Protein AF-A7T8L5-F1 (afdb_monomer_lite)

Foldseek 3Di:
DWDWDDDDDPQADDPRVPHTDTDDPPDDDDDDDDDDDDDDDAPPDPCNDDQPCDPQCVVVVHGDDPVVVVVRVVQVVCCVPVVDGD

Structure (mmCIF, N/CA/C/O backbone):
data_AF-A7T8L5-F1
#
_entry.id   AF-A7T8L5-F1
#
loop_
_atom_site.group_PDB
_atom_site.id
_atom_site.type_symbol
_atom_site.label_atom_id
_atom_site.label_alt_id
_atom_site.label_comp_id
_atom_site.label_asym_id
_atom_site.label_entity_id
_atom_site.label_seq_id
_atom_site.pdbx_PDB_ins_code
_atom_site.Cartn_x
_atom_site.Cartn_y
_atom_site.Cartn_z
_atom_site.occupancy
_atom_site.B_iso_or_equiv
_atom_site.auth_seq_id
_atom_site.auth_comp_id
_atom_site.auth_asym_id
_atom_site.auth_atom_id
_atom_site.pdbx_PDB_model_num
ATOM 1 N N . ALA A 1 1 ? -20.674 3.276 10.592 1.00 82.75 1 ALA A N 1
ATOM 2 C CA . ALA A 1 1 ? -19.715 4.197 11.239 1.00 82.75 1 ALA A CA 1
ATOM 3 C C . ALA A 1 1 ? -18.600 3.376 11.880 1.00 82.75 1 ALA A C 1
ATOM 5 O O . ALA A 1 1 ? -18.879 2.260 12.300 1.00 82.75 1 ALA A O 1
ATOM 6 N N . GLY A 1 2 ? -17.368 3.885 11.907 1.00 91.88 2 GLY A N 1
ATOM 7 C CA . GLY A 1 2 ? -16.162 3.188 12.378 1.00 91.88 2 GLY A CA 1
ATOM 8 C C . GLY A 1 2 ? -14.907 3.886 11.859 1.00 91.88 2 GLY A C 1
ATOM 9 O O . GLY A 1 2 ? -15.021 4.896 11.164 1.00 91.88 2 GLY A O 1
ATOM 10 N N . PHE A 1 3 ? -13.729 3.351 12.167 1.00 93.50 3 PHE A N 1
ATOM 11 C CA . PHE A 1 3 ? -12.467 3.826 11.593 1.00 93.50 3 PHE A CA 1
ATOM 12 C C . PHE A 1 3 ? -11.568 2.648 11.215 1.00 93.50 3 PHE A C 1
ATOM 14 O O . PHE A 1 3 ? -11.673 1.568 11.797 1.00 93.50 3 PHE A O 1
ATOM 21 N N . LYS A 1 4 ? -10.721 2.840 10.200 1.00 96.62 4 LYS A N 1
ATOM 22 C CA . LYS A 1 4 ? -9.671 1.884 9.832 1.00 96.62 4 LYS A CA 1
ATOM 23 C C . LYS A 1 4 ? -8.357 2.307 10.474 1.00 96.62 4 LYS A C 1
ATOM 25 O O . LYS A 1 4 ? -8.067 3.498 10.555 1.00 96.62 4 LYS A O 1
ATOM 30 N N . VAL A 1 5 ? -7.567 1.330 10.896 1.00 96.31 5 VAL A N 1
ATOM 31 C CA . VAL A 1 5 ? -6.235 1.526 11.467 1.00 96.31 5 VAL A CA 1
ATOM 32 C C . VAL A 1 5 ? -5.238 0.689 10.678 1.00 96.31 5 VAL A C 1
ATOM 34 O O . VAL A 1 5 ? -5.532 -0.439 10.286 1.00 96.31 5 VAL A O 1
ATOM 37 N N . LEU A 1 6 ? -4.053 1.244 10.450 1.00 97.00 6 LEU A N 1
ATOM 38 C CA . LEU A 1 6 ? -2.921 0.553 9.848 1.00 97.00 6 LEU A CA 1
ATOM 39 C C . LEU A 1 6 ? -1.669 0.874 10.659 1.00 97.00 6 LEU A C 1
ATOM 41 O O . LEU A 1 6 ? -1.389 2.037 10.936 1.00 97.00 6 LEU A O 1
ATOM 45 N N . VAL A 1 7 ? -0.912 -0.162 11.012 1.00 96.00 7 VAL A N 1
ATOM 46 C CA . VAL A 1 7 ? 0.439 -0.032 11.564 1.00 96.00 7 VAL A CA 1
ATOM 47 C C . VAL A 1 7 ? 1.423 -0.329 10.439 1.00 96.00 7 VAL A C 1
ATOM 49 O O . VAL A 1 7 ? 1.377 -1.415 9.865 1.00 96.00 7 VAL A O 1
ATOM 52 N N . HIS A 1 8 ? 2.292 0.626 10.115 1.00 95.19 8 HIS A N 1
ATOM 53 C CA . HIS A 1 8 ? 3.277 0.507 9.037 1.00 95.19 8 HIS A CA 1
ATOM 54 C C . HIS A 1 8 ? 4.577 1.252 9.386 1.00 95.19 8 HIS A C 1
ATOM 56 O O . HIS A 1 8 ? 4.634 1.976 10.383 1.00 95.19 8 HIS A O 1
ATOM 62 N N . ASP A 1 9 ? 5.630 1.056 8.586 1.00 94.69 9 ASP A N 1
ATOM 63 C CA . ASP A 1 9 ? 6.894 1.785 8.748 1.00 94.69 9 ASP A CA 1
ATOM 64 C C . ASP A 1 9 ? 6.714 3.282 8.411 1.00 94.69 9 ASP A C 1
ATOM 66 O O . ASP A 1 9 ? 6.058 3.594 7.413 1.00 94.69 9 ASP A O 1
ATOM 70 N N . PRO A 1 10 ? 7.309 4.227 9.168 1.00 93.50 10 PRO A N 1
ATOM 71 C CA . PRO A 1 10 ? 7.148 5.663 8.913 1.00 93.50 10 PRO A CA 1
ATOM 72 C C . PRO A 1 10 ? 7.598 6.136 7.523 1.00 93.50 10 PRO A C 1
ATOM 74 O O . PRO A 1 10 ? 7.158 7.191 7.074 1.00 93.50 10 PRO A O 1
ATOM 77 N N . ARG A 1 11 ? 8.495 5.399 6.854 1.00 93.50 11 ARG A N 1
ATOM 78 C CA . ARG A 1 11 ? 8.969 5.700 5.493 1.00 93.50 11 ARG A CA 1
ATOM 79 C C . ARG A 1 11 ? 8.275 4.858 4.424 1.00 9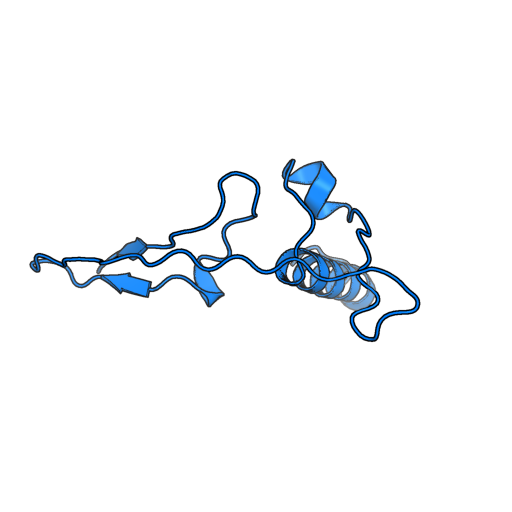3.50 11 ARG A C 1
ATOM 81 O O . ARG A 1 11 ? 8.713 4.875 3.277 1.00 93.50 11 ARG A O 1
ATOM 88 N N . GLU A 1 12 ? 7.229 4.119 4.768 1.00 93.50 12 GLU A N 1
ATOM 89 C CA . GLU A 1 12 ? 6.398 3.366 3.829 1.00 93.50 12 GLU A CA 1
ATOM 90 C C . GLU A 1 12 ? 5.078 4.101 3.566 1.00 93.50 12 GLU A C 1
ATOM 92 O O . GLU A 1 12 ? 4.473 4.671 4.473 1.00 93.50 12 GLU A O 1
ATOM 97 N N . HIS A 1 13 ? 4.614 4.077 2.313 1.00 93.44 13 HIS A N 1
ATOM 98 C CA . HIS A 1 13 ? 3.317 4.649 1.961 1.00 93.44 13 HIS A CA 1
ATOM 99 C C . HIS A 1 13 ? 2.162 3.835 2.583 1.00 93.44 13 HIS A C 1
ATOM 101 O O . HIS A 1 13 ? 2.119 2.614 2.405 1.00 93.44 13 HIS A O 1
ATOM 107 N N . PRO A 1 14 ? 1.195 4.478 3.262 1.00 94.06 14 PRO A N 1
ATOM 108 C CA . PRO A 1 14 ? 0.118 3.780 3.958 1.00 94.06 14 PRO A CA 1
ATOM 109 C C . PRO A 1 14 ? -0.943 3.218 2.998 1.00 94.06 14 PRO A C 1
ATOM 111 O O . PRO A 1 14 ? -1.830 3.933 2.538 1.00 94.06 14 PRO A O 1
ATOM 114 N N . MET A 1 15 ? -0.930 1.904 2.767 1.00 93.25 15 MET A N 1
ATOM 115 C CA . MET A 1 15 ? -1.953 1.199 1.973 1.00 93.25 15 MET A CA 1
ATOM 116 C C . MET A 1 15 ? -3.211 0.868 2.801 1.00 93.25 15 MET A C 1
ATOM 118 O O . MET A 1 15 ? -3.605 -0.290 2.929 1.00 93.25 15 MET A O 1
ATOM 122 N N . ILE A 1 16 ? -3.854 1.887 3.386 1.00 95.06 16 ILE A N 1
ATOM 123 C CA . ILE A 1 16 ? -4.972 1.732 4.344 1.00 95.06 16 ILE A CA 1
ATOM 124 C C . ILE A 1 16 ? -6.164 0.933 3.789 1.00 95.06 16 ILE A C 1
ATOM 126 O O . ILE A 1 16 ? -6.885 0.277 4.543 1.00 95.06 16 ILE A O 1
ATOM 130 N N . GLU A 1 17 ? -6.386 0.981 2.476 1.00 92.38 17 GLU A N 1
ATOM 131 C CA . GLU A 1 17 ? -7.474 0.254 1.820 1.00 92.38 17 GLU A CA 1
ATOM 132 C C . GLU A 1 17 ? -7.225 -1.254 1.761 1.00 92.38 17 GLU A C 1
ATOM 134 O O . GLU A 1 17 ? -8.179 -2.019 1.892 1.00 92.38 17 GLU A O 1
ATOM 139 N N . GLU A 1 18 ? -5.963 -1.661 1.611 1.00 91.38 18 GLU A N 1
ATOM 140 C CA . GLU A 1 18 ? -5.554 -3.048 1.374 1.00 91.38 18 GLU A CA 1
ATOM 141 C C . GLU A 1 18 ? -5.133 -3.761 2.662 1.00 91.38 18 GLU A C 1
ATOM 143 O O . GLU A 1 18 ? -5.465 -4.928 2.858 1.00 91.38 18 GLU A O 1
ATOM 148 N N . THR A 1 19 ? -4.405 -3.073 3.546 1.00 93.81 19 THR A N 1
ATOM 149 C CA . THR A 1 19 ? -3.780 -3.681 4.735 1.00 93.81 19 THR A CA 1
ATOM 150 C C . THR A 1 19 ? -4.310 -3.132 6.059 1.00 93.81 19 THR A C 1
ATOM 152 O O . THR A 1 19 ? -3.939 -3.624 7.126 1.00 93.81 19 THR A O 1
ATOM 155 N N . GLY A 1 20 ? -5.191 -2.129 6.016 1.00 95.69 20 GLY A N 1
ATOM 156 C CA . GLY A 1 20 ? -5.849 -1.594 7.203 1.00 95.69 20 GLY A CA 1
ATOM 157 C C . GLY A 1 20 ? -6.933 -2.526 7.743 1.00 95.69 20 GLY A C 1
ATOM 158 O O . GLY A 1 20 ? -7.677 -3.147 6.985 1.00 95.69 20 GLY A O 1
ATOM 159 N N . PHE A 1 21 ? -7.082 -2.573 9.065 1.00 95.19 21 PHE A N 1
ATOM 160 C CA . PHE A 1 21 ? -8.169 -3.291 9.731 1.00 95.19 21 PHE A CA 1
ATOM 161 C C . PHE A 1 21 ? -9.211 -2.312 10.278 1.00 95.19 21 PHE A C 1
ATOM 163 O O . PHE A 1 21 ? -8.888 -1.196 10.683 1.00 95.19 21 PHE A O 1
ATOM 170 N N . ALA A 1 22 ? -10.482 -2.714 10.263 1.00 96.06 22 ALA A N 1
ATOM 171 C CA . ALA A 1 22 ? -11.589 -1.880 10.718 1.00 96.06 22 ALA A CA 1
ATOM 172 C C . ALA A 1 22 ? -11.870 -2.081 12.211 1.00 96.06 22 ALA A C 1
ATOM 174 O O . ALA A 1 22 ? -11.832 -3.204 12.711 1.00 96.06 22 ALA A O 1
ATOM 175 N N . LEU A 1 23 ? -12.211 -0.991 12.897 1.00 95.56 23 LEU A N 1
ATOM 176 C CA . LEU A 1 23 ? -12.611 -0.988 14.298 1.00 95.56 23 LEU A CA 1
ATOM 177 C C . LEU A 1 23 ? -14.073 -0.571 14.461 1.00 95.56 23 LEU A C 1
ATOM 179 O O . LEU A 1 23 ? -14.550 0.389 13.843 1.00 95.56 23 LEU A O 1
ATOM 183 N N . GLN A 1 24 ? -14.779 -1.312 15.317 1.00 95.88 24 GLN A N 1
ATOM 184 C CA . GLN A 1 24 ? -16.187 -1.087 15.614 1.00 95.88 24 GLN A CA 1
ATOM 185 C C . GLN A 1 24 ? -16.354 0.042 16.648 1.00 95.88 24 GLN A C 1
ATOM 187 O O . GLN A 1 24 ? -15.705 0.009 17.698 1.00 95.88 24 GLN A O 1
ATOM 192 N N . PRO A 1 25 ? -17.252 1.017 16.413 1.00 97.06 25 PRO A N 1
ATOM 193 C CA . PRO A 1 25 ? -17.606 2.013 17.422 1.00 97.06 25 PRO A CA 1
ATOM 194 C C . PRO A 1 25 ? -18.176 1.387 18.699 1.00 97.06 25 PRO A C 1
ATOM 196 O O . PRO A 1 25 ? -18.832 0.351 18.644 1.00 97.06 25 PRO A O 1
ATOM 199 N N . GLY A 1 26 ? -17.982 2.053 19.839 1.00 96.56 26 GLY A N 1
ATOM 200 C CA . GLY A 1 26 ? -18.539 1.613 21.126 1.00 96.56 26 GLY A CA 1
ATOM 201 C C . GLY A 1 26 ? -17.820 0.416 21.754 1.00 96.56 26 GLY A C 1
ATOM 202 O O . GLY A 1 26 ? -18.302 -0.131 22.740 1.00 96.56 26 GLY A O 1
ATOM 203 N N . THR A 1 27 ? -16.670 0.017 21.206 1.00 95.38 27 THR A N 1
ATOM 204 C CA . THR A 1 27 ? -15.844 -1.073 21.734 1.00 95.38 27 THR A CA 1
ATOM 205 C C . THR A 1 27 ? -14.468 -0.563 22.149 1.00 95.38 27 THR A C 1
ATOM 207 O O . THR A 1 27 ? -13.967 0.424 21.608 1.00 95.38 27 THR A O 1
ATOM 210 N N . HIS A 1 28 ? -13.840 -1.252 23.102 1.00 95.19 28 HIS A N 1
ATOM 211 C CA . HIS A 1 28 ? -12.427 -1.070 23.416 1.00 95.19 28 HIS A CA 1
ATOM 212 C C . HIS A 1 28 ? -11.632 -2.219 22.791 1.00 95.19 28 HIS A C 1
ATOM 214 O O . HIS A 1 28 ? -11.842 -3.378 23.147 1.00 95.19 28 HIS A O 1
ATOM 220 N N . THR A 1 29 ? -10.735 -1.912 21.851 1.00 94.56 29 THR A N 1
ATOM 221 C CA . THR A 1 29 ? -9.961 -2.926 21.118 1.00 94.56 29 THR A CA 1
ATOM 222 C C . THR A 1 29 ? -8.488 -2.867 21.503 1.00 94.56 29 THR A C 1
ATOM 224 O O . THR A 1 29 ? -7.827 -1.851 21.303 1.00 94.56 29 THR A O 1
ATOM 227 N N . PHE A 1 30 ? -7.948 -3.977 22.006 1.00 96.00 30 PHE A N 1
ATOM 228 C CA . PHE A 1 30 ? -6.519 -4.125 22.278 1.00 96.00 30 PHE A CA 1
ATOM 229 C C . PHE A 1 30 ? -5.806 -4.706 21.050 1.00 96.00 30 PHE A C 1
ATOM 231 O O . PHE A 1 30 ? -6.101 -5.824 20.633 1.00 96.00 30 PHE A O 1
ATOM 238 N N . CYS A 1 31 ? -4.852 -3.965 20.481 1.00 95.12 31 CYS A N 1
ATOM 239 C CA . CYS A 1 31 ? -4.086 -4.385 19.304 1.00 95.12 31 CYS A CA 1
ATOM 240 C C . CYS A 1 31 ? -2.647 -4.737 19.706 1.00 95.12 31 CYS A C 1
ATOM 242 O O . CYS A 1 31 ? -1.832 -3.848 19.942 1.00 95.12 31 CYS A O 1
ATOM 244 N N . SER A 1 32 ? -2.326 -6.030 19.794 1.00 96.75 32 SER A N 1
ATOM 245 C CA . SER A 1 32 ? -0.948 -6.480 20.028 1.00 96.75 32 SER A CA 1
ATOM 246 C C . SER A 1 32 ? -0.160 -6.493 18.718 1.00 96.75 32 SER A C 1
ATOM 248 O O . SER A 1 32 ? -0.664 -6.948 17.692 1.00 96.75 32 SER A O 1
ATOM 250 N N . VAL A 1 33 ? 1.084 -6.012 18.750 1.00 95.69 33 VAL A N 1
ATOM 251 C CA . VAL A 1 33 ? 1.957 -5.928 17.573 1.00 95.69 33 VAL A CA 1
ATOM 252 C C . VAL A 1 33 ? 3.197 -6.785 17.794 1.00 95.69 33 VAL A C 1
ATOM 254 O O . VAL A 1 33 ? 3.845 -6.706 1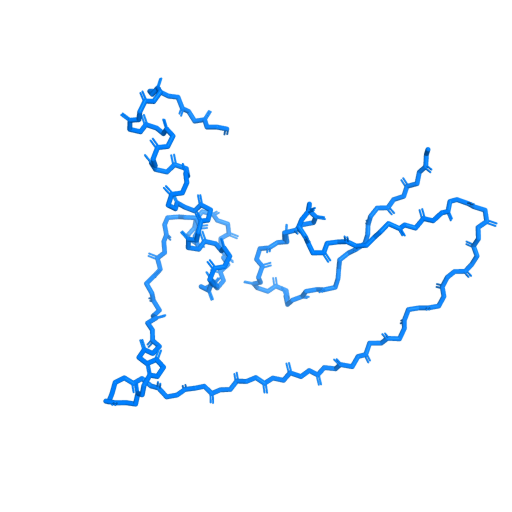8.836 1.00 95.69 33 VAL A O 1
ATOM 257 N N . ARG A 1 34 ? 3.566 -7.577 16.782 1.00 96.69 34 ARG A N 1
ATOM 258 C CA . ARG A 1 34 ? 4.831 -8.319 16.741 1.00 96.69 34 ARG A CA 1
ATOM 259 C C . ARG A 1 34 ? 5.602 -7.946 15.483 1.00 96.69 34 ARG A C 1
ATOM 261 O O . ARG A 1 34 ? 5.162 -8.234 14.375 1.00 96.69 34 ARG A O 1
ATOM 268 N N . MET A 1 35 ? 6.777 -7.351 15.659 1.00 95.56 35 MET A N 1
ATOM 269 C CA . MET A 1 35 ? 7.632 -6.967 14.539 1.00 95.56 35 MET A CA 1
ATOM 270 C C . MET A 1 35 ? 8.348 -8.187 13.948 1.00 95.56 35 MET A C 1
ATOM 272 O O . MET A 1 35 ? 8.945 -8.987 14.672 1.00 95.56 35 MET A O 1
ATOM 276 N N . LYS A 1 36 ? 8.330 -8.299 12.617 1.00 96.44 36 LYS A N 1
ATOM 277 C CA . LYS A 1 36 ? 9.122 -9.266 11.854 1.00 96.44 36 LYS A CA 1
ATOM 278 C C . LYS A 1 36 ? 9.821 -8.541 10.710 1.00 96.44 36 LYS A C 1
ATOM 280 O O . LYS A 1 36 ? 9.164 -7.879 9.917 1.00 96.44 36 LYS A O 1
ATOM 285 N N . LYS A 1 37 ? 11.146 -8.675 10.629 1.00 94.75 37 LYS A N 1
ATOM 286 C CA . LYS A 1 37 ? 11.970 -8.048 9.591 1.00 94.75 37 LYS A CA 1
ATOM 287 C C . LYS A 1 37 ? 12.614 -9.115 8.717 1.00 94.75 37 LYS A C 1
ATOM 289 O O . LYS A 1 37 ? 13.106 -10.118 9.229 1.00 94.75 37 LYS A O 1
ATOM 294 N N . TYR A 1 38 ? 12.631 -8.862 7.415 1.00 92.44 38 TYR A N 1
ATOM 295 C CA . TYR A 1 38 ? 13.297 -9.692 6.421 1.00 92.44 38 TYR A CA 1
ATOM 296 C C . TYR A 1 38 ? 14.389 -8.875 5.736 1.00 92.44 38 TYR A C 1
ATOM 298 O O . TYR A 1 38 ? 14.178 -7.707 5.416 1.00 92.44 38 TYR A O 1
ATOM 306 N N . VAL A 1 39 ? 15.551 -9.488 5.525 1.00 91.88 39 VAL A N 1
ATOM 307 C CA . VAL A 1 39 ? 16.655 -8.907 4.756 1.00 91.88 39 VAL A CA 1
ATOM 308 C C . VAL A 1 39 ? 17.088 -9.959 3.747 1.00 91.88 39 VAL A C 1
ATOM 310 O O . VAL A 1 39 ? 17.593 -11.012 4.126 1.00 91.88 39 VAL A O 1
ATOM 313 N N . ASN A 1 40 ? 16.835 -9.680 2.474 1.00 90.81 40 ASN A N 1
ATOM 314 C CA . ASN A 1 40 ? 17.142 -10.568 1.360 1.00 90.81 40 ASN A CA 1
ATOM 315 C C . ASN A 1 40 ? 18.362 -10.043 0.594 1.00 90.81 40 ASN A C 1
ATOM 317 O O . ASN A 1 40 ? 18.650 -8.845 0.621 1.00 90.81 40 ASN A O 1
ATOM 321 N N . LEU A 1 41 ? 19.071 -10.935 -0.097 1.00 90.44 41 LEU A N 1
ATOM 322 C CA . LEU A 1 41 ? 20.254 -10.580 -0.881 1.00 90.44 41 LEU A CA 1
ATOM 323 C C . LEU A 1 41 ? 19.879 -10.249 -2.338 1.00 90.44 41 LEU A C 1
ATOM 325 O O . LEU A 1 41 ? 18.877 -10.737 -2.871 1.00 90.44 41 LEU A O 1
ATOM 329 N N . LYS A 1 42 ? 20.686 -9.392 -2.977 1.00 89.44 42 LYS A N 1
ATOM 330 C CA . LYS A 1 42 ? 20.562 -9.038 -4.406 1.00 89.44 42 LYS A CA 1
ATOM 331 C C . LYS A 1 42 ? 21.053 -10.193 -5.296 1.00 89.44 42 LYS A C 1
ATOM 333 O O . LYS A 1 42 ? 21.413 -11.248 -4.785 1.00 89.44 42 LYS A O 1
ATOM 338 N N . ALA A 1 43 ? 21.069 -10.025 -6.619 1.00 89.06 43 ALA A N 1
ATOM 339 C CA . ALA A 1 43 ? 21.659 -11.020 -7.522 1.00 89.06 43 ALA A CA 1
ATOM 340 C C . ALA A 1 43 ? 23.090 -11.409 -7.069 1.00 89.06 43 ALA A C 1
ATOM 342 O O . ALA A 1 43 ? 23.821 -10.541 -6.581 1.00 89.06 43 ALA A O 1
ATOM 343 N N . PRO A 1 44 ? 23.502 -12.687 -7.182 1.00 92.56 44 PRO A N 1
ATOM 344 C CA . PRO A 1 44 ? 22.859 -13.795 -7.905 1.00 92.56 44 PRO A CA 1
ATOM 345 C C . PRO A 1 44 ? 21.869 -14.636 -7.068 1.00 92.56 44 PRO A C 1
ATOM 347 O O . PRO A 1 44 ? 21.506 -15.741 -7.464 1.00 92.56 44 PRO A O 1
ATOM 350 N N . TYR A 1 45 ? 21.451 -14.171 -5.888 1.00 92.62 45 TYR A N 1
ATOM 351 C CA . TYR A 1 45 ? 20.491 -14.905 -5.058 1.00 92.62 45 TYR A CA 1
ATOM 352 C C . TYR A 1 45 ? 19.069 -14.783 -5.624 1.00 92.62 45 TYR A C 1
ATOM 354 O O . TYR A 1 45 ? 18.693 -13.725 -6.120 1.00 92.62 45 TYR A O 1
ATOM 362 N N . ARG A 1 46 ? 18.252 -15.840 -5.477 1.00 88.81 46 ARG A N 1
ATOM 363 C CA . ARG A 1 46 ? 16.901 -15.983 -6.074 1.00 88.81 46 ARG A CA 1
ATOM 364 C C . ARG A 1 46 ? 15.972 -14.779 -5.896 1.00 88.81 46 ARG A C 1
ATOM 366 O O . ARG A 1 46 ? 15.095 -14.557 -6.720 1.00 88.81 46 ARG A O 1
ATOM 373 N N . THR A 1 47 ? 16.089 -14.064 -4.784 1.00 84.81 47 THR A N 1
ATOM 374 C CA . THR A 1 47 ? 15.233 -12.913 -4.489 1.00 84.81 47 THR A CA 1
ATOM 375 C C . THR A 1 47 ? 15.489 -11.727 -5.407 1.00 84.81 47 THR A C 1
ATOM 377 O O . THR A 1 47 ? 14.595 -10.896 -5.525 1.00 84.81 47 THR A O 1
ATOM 380 N N . GLU A 1 48 ? 16.688 -11.639 -6.001 1.00 86.31 48 GLU A N 1
ATOM 381 C CA . GLU A 1 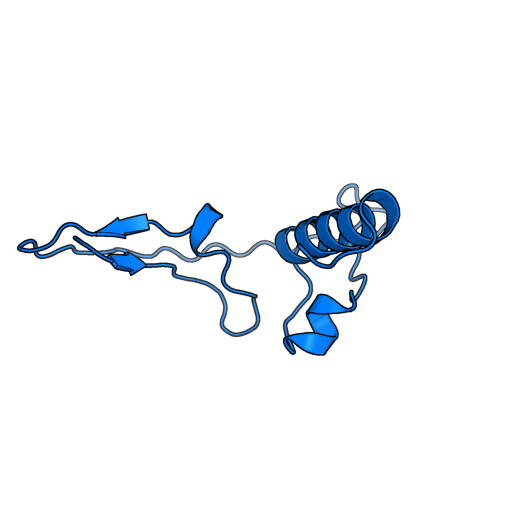48 ? 17.104 -10.603 -6.955 1.00 86.31 48 GLU A CA 1
ATOM 382 C C . GLU A 1 48 ? 16.601 -9.204 -6.567 1.00 86.31 48 GLU A C 1
ATOM 384 O O . GLU A 1 48 ? 16.057 -8.464 -7.383 1.00 86.31 48 GLU A O 1
ATOM 389 N N . CYS A 1 49 ? 16.729 -8.851 -5.280 1.00 85.94 49 CYS A N 1
ATOM 390 C CA . CYS A 1 49 ? 16.095 -7.646 -4.756 1.00 85.94 49 CYS A CA 1
ATOM 391 C C . CYS A 1 49 ? 16.582 -6.393 -5.496 1.00 85.94 49 CYS A C 1
ATOM 393 O O . CYS A 1 49 ? 17.760 -6.037 -5.432 1.00 85.94 49 CYS A O 1
ATOM 395 N N . GLY A 1 50 ? 15.652 -5.713 -6.164 1.00 80.75 50 GLY A N 1
ATOM 396 C CA . GLY A 1 50 ? 15.862 -4.417 -6.800 1.00 80.75 50 GLY A CA 1
ATOM 397 C C . GLY A 1 50 ? 15.285 -3.276 -5.965 1.00 80.75 50 GLY A C 1
ATOM 398 O O . GLY A 1 50 ? 14.276 -3.444 -5.281 1.00 80.75 50 GLY A O 1
ATOM 399 N N . GLU A 1 51 ? 15.914 -2.106 -6.051 1.00 75.56 51 GLU A N 1
ATOM 400 C CA . GLU A 1 51 ? 15.444 -0.848 -5.456 1.00 75.56 51 GLU A CA 1
ATOM 401 C C . GLU A 1 51 ? 15.190 0.162 -6.579 1.00 75.56 51 GLU A C 1
ATOM 403 O O . GLU A 1 51 ? 15.893 1.161 -6.733 1.00 75.56 51 GLU A O 1
ATOM 408 N N . ASN A 1 52 ? 14.203 -0.134 -7.423 1.00 79.25 52 ASN A N 1
ATOM 409 C CA . ASN A 1 52 ? 13.846 0.745 -8.529 1.00 79.25 52 ASN A CA 1
ATOM 410 C C . ASN A 1 52 ? 12.968 1.876 -7.991 1.00 79.25 52 ASN A C 1
ATOM 412 O O . ASN A 1 52 ? 11.754 1.726 -7.870 1.00 79.25 52 ASN A O 1
ATOM 416 N N . ILE A 1 53 ? 13.598 2.996 -7.631 1.00 81.75 53 ILE A N 1
ATOM 417 C CA . ILE A 1 53 ? 12.899 4.199 -7.165 1.00 81.75 53 ILE A CA 1
ATOM 418 C C . ILE A 1 53 ? 11.929 4.664 -8.259 1.00 81.75 53 ILE A C 1
ATOM 420 O O . ILE A 1 53 ? 12.353 5.111 -9.329 1.00 81.75 53 ILE A O 1
ATOM 424 N N . THR A 1 54 ? 10.634 4.559 -7.961 1.00 87.81 54 THR A N 1
ATOM 425 C CA . THR A 1 54 ? 9.536 5.007 -8.828 1.00 87.81 54 THR A CA 1
ATOM 426 C C . THR A 1 54 ? 9.258 6.501 -8.657 1.00 87.81 54 THR A C 1
ATOM 428 O O . THR A 1 54 ? 9.773 7.142 -7.735 1.00 87.81 54 THR A O 1
ATOM 431 N N . ASP A 1 55 ? 8.416 7.074 -9.514 1.00 92.12 55 ASP A N 1
ATOM 432 C CA . ASP A 1 55 ? 7.998 8.471 -9.372 1.00 92.12 55 ASP A CA 1
ATOM 433 C C . ASP A 1 55 ? 7.149 8.687 -8.119 1.00 92.12 55 ASP A C 1
ATOM 435 O O . ASP A 1 55 ? 7.334 9.684 -7.423 1.00 92.12 55 ASP A O 1
ATOM 439 N N . PHE A 1 56 ? 6.322 7.712 -7.738 1.00 91.94 56 PHE A N 1
ATOM 440 C CA . PHE A 1 56 ? 5.581 7.734 -6.477 1.00 91.94 56 PHE A CA 1
ATOM 441 C C . PHE A 1 56 ? 6.513 7.780 -5.265 1.00 91.94 56 PHE A C 1
ATOM 443 O O . PHE A 1 56 ? 6.252 8.525 -4.321 1.00 91.94 56 PHE A O 1
ATOM 450 N N . ASN A 1 57 ? 7.628 7.039 -5.290 1.00 93.88 57 ASN A N 1
ATOM 451 C CA . ASN A 1 57 ? 8.616 7.103 -4.211 1.00 93.88 57 ASN A CA 1
ATOM 452 C C . ASN A 1 57 ? 9.159 8.522 -4.019 1.00 93.88 57 ASN A C 1
ATOM 454 O O . ASN A 1 57 ? 9.277 8.983 -2.885 1.00 93.88 57 ASN A O 1
ATOM 458 N N . ARG A 1 58 ? 9.457 9.217 -5.123 1.00 93.12 58 ARG A N 1
ATOM 459 C CA . ARG A 1 58 ? 9.950 10.601 -5.102 1.00 93.12 58 ARG A CA 1
ATOM 460 C C . ARG A 1 58 ? 8.861 11.574 -4.662 1.00 93.12 58 ARG A C 1
ATOM 462 O O . ARG A 1 58 ? 9.113 12.409 -3.803 1.00 93.12 58 ARG A O 1
ATOM 469 N N . TYR A 1 59 ? 7.660 11.438 -5.221 1.00 92.75 59 TYR A N 1
ATOM 470 C CA . TYR A 1 59 ? 6.530 12.327 -4.964 1.00 92.75 59 TYR A CA 1
ATOM 471 C C . TYR A 1 59 ? 6.077 12.285 -3.500 1.00 92.75 59 TYR A C 1
ATOM 473 O O . TYR A 1 59 ? 5.905 13.328 -2.876 1.00 92.75 59 TYR A O 1
ATOM 481 N N . PHE A 1 60 ? 5.940 11.085 -2.928 1.00 91.69 60 PHE A N 1
ATOM 482 C CA . PHE A 1 60 ? 5.530 10.910 -1.532 1.00 91.69 60 PHE A CA 1
ATOM 483 C C . PHE A 1 60 ? 6.703 10.907 -0.542 1.00 91.69 60 PHE A C 1
ATOM 485 O O . PHE A 1 60 ? 6.469 10.833 0.661 1.00 91.69 60 PHE A O 1
ATOM 492 N N . ASN A 1 61 ? 7.948 10.993 -1.024 1.00 93.62 61 ASN A N 1
ATOM 493 C CA . ASN A 1 61 ? 9.168 10.923 -0.215 1.00 93.62 61 ASN A CA 1
ATOM 494 C C . ASN A 1 61 ? 9.217 9.676 0.697 1.00 93.62 61 ASN A C 1
ATOM 496 O O . ASN A 1 61 ? 9.423 9.761 1.909 1.00 93.62 61 ASN A O 1
ATOM 500 N N . VAL A 1 62 ? 9.002 8.504 0.095 1.00 93.94 62 VAL A N 1
ATOM 501 C CA . VAL A 1 62 ? 8.897 7.198 0.772 1.00 93.94 62 VAL A CA 1
ATOM 502 C C . VAL A 1 62 ? 9.852 6.175 0.163 1.00 93.94 62 VAL A C 1
ATOM 504 O O . VAL A 1 62 ? 10.176 6.215 -1.027 1.00 93.94 62 VAL A O 1
ATOM 507 N N . ASN A 1 63 ? 10.266 5.206 0.974 1.00 93.56 63 ASN A N 1
ATOM 508 C CA . ASN A 1 63 ? 11.127 4.107 0.558 1.00 93.56 63 ASN A CA 1
ATOM 509 C C . ASN A 1 63 ? 10.429 3.191 -0.454 1.00 93.56 63 ASN A C 1
ATOM 511 O O . ASN A 1 63 ? 9.203 3.062 -0.476 1.00 93.56 63 ASN A O 1
ATOM 515 N N . TYR A 1 64 ? 11.231 2.517 -1.279 1.00 92.50 64 TYR A N 1
ATOM 516 C CA . TYR A 1 64 ? 10.732 1.508 -2.206 1.00 92.50 64 TYR A CA 1
ATOM 517 C C . TYR A 1 64 ? 10.054 0.356 -1.457 1.00 92.50 64 TYR A C 1
ATOM 519 O O . TYR A 1 64 ? 10.639 -0.240 -0.552 1.00 92.50 64 TYR A O 1
ATOM 527 N N . THR A 1 65 ? 8.843 0.009 -1.893 1.00 92.56 65 THR A N 1
ATOM 528 C CA . THR A 1 65 ? 8.132 -1.204 -1.486 1.00 92.56 65 THR A CA 1
ATOM 529 C C . THR A 1 65 ? 7.451 -1.829 -2.697 1.00 92.56 65 THR A C 1
ATOM 531 O O . THR A 1 65 ? 7.160 -1.158 -3.693 1.00 92.56 65 THR A O 1
ATOM 534 N N . MET A 1 66 ? 7.164 -3.130 -2.619 1.00 90.50 66 MET A N 1
ATOM 535 C CA . MET A 1 66 ? 6.460 -3.837 -3.694 1.00 90.50 66 MET A CA 1
ATOM 536 C C . MET A 1 66 ? 5.057 -3.254 -3.938 1.00 90.50 66 MET A C 1
ATOM 538 O O . MET A 1 66 ? 4.598 -3.198 -5.080 1.00 90.50 66 MET A O 1
ATOM 542 N N . ALA A 1 67 ? 4.396 -2.780 -2.877 1.00 92.19 67 ALA A N 1
ATOM 543 C CA . ALA A 1 67 ? 3.077 -2.166 -2.963 1.00 92.19 67 ALA A CA 1
ATOM 544 C C . ALA A 1 67 ? 3.112 -0.865 -3.783 1.00 92.19 67 ALA A C 1
ATOM 546 O O . ALA A 1 67 ? 2.311 -0.700 -4.701 1.00 92.19 67 ALA A O 1
ATOM 547 N N . ILE A 1 68 ? 4.082 0.024 -3.526 1.00 93.06 68 ILE A N 1
ATOM 548 C CA . ILE A 1 68 ? 4.244 1.264 -4.305 1.00 93.06 68 ILE A CA 1
ATOM 549 C C . ILE 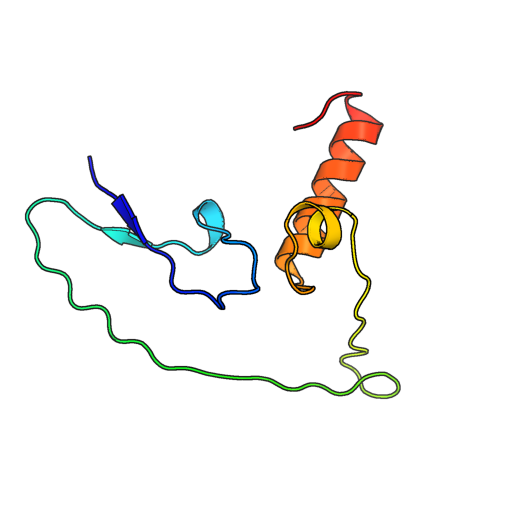A 1 68 ? 4.574 0.959 -5.766 1.00 93.06 68 ILE A C 1
ATOM 551 O O . ILE A 1 68 ? 3.985 1.563 -6.657 1.00 93.06 68 ILE A O 1
ATOM 555 N N . CYS A 1 69 ? 5.466 -0.001 -6.022 1.00 92.56 69 CYS A N 1
ATOM 556 C CA . CYS A 1 69 ? 5.803 -0.422 -7.384 1.00 92.56 69 CYS A CA 1
ATOM 557 C C . CYS A 1 69 ? 4.555 -0.879 -8.160 1.00 92.56 69 CYS A C 1
ATOM 559 O O . CYS A 1 69 ? 4.328 -0.471 -9.299 1.00 92.56 69 CYS A O 1
ATOM 561 N N . SER A 1 70 ? 3.694 -1.662 -7.504 1.00 91.94 70 SER A N 1
ATOM 562 C CA . SER A 1 70 ? 2.437 -2.142 -8.088 1.00 91.94 70 SER A CA 1
ATOM 563 C C . SER A 1 70 ? 1.447 -0.999 -8.347 1.00 91.94 70 SER A C 1
ATOM 565 O O . SER A 1 70 ? 0.835 -0.951 -9.413 1.00 91.94 70 SER A O 1
ATOM 567 N N . LYS A 1 71 ? 1.323 -0.041 -7.414 1.00 92.31 71 LYS A N 1
ATOM 568 C CA . LYS A 1 71 ? 0.476 1.154 -7.584 1.00 92.31 71 LYS A CA 1
ATOM 569 C C . LYS A 1 71 ? 0.953 2.042 -8.728 1.00 92.31 71 LYS A C 1
ATOM 571 O O . LYS A 1 71 ? 0.129 2.437 -9.545 1.00 92.31 71 LYS A O 1
ATOM 576 N N . GLN A 1 72 ? 2.257 2.305 -8.821 1.00 93.19 72 GLN A N 1
ATOM 577 C CA . GLN A 1 72 ? 2.849 3.044 -9.937 1.00 93.19 72 GLN A CA 1
ATOM 578 C C . GLN A 1 72 ? 2.535 2.348 -11.266 1.00 93.19 72 GLN A C 1
ATOM 580 O O . GLN A 1 72 ? 2.068 2.989 -12.198 1.00 93.19 72 GLN A O 1
ATOM 585 N N . CYS A 1 73 ? 2.724 1.027 -11.346 1.00 93.62 73 CYS A N 1
ATOM 586 C CA . CYS A 1 73 ? 2.444 0.272 -12.566 1.00 93.62 73 CYS A CA 1
ATOM 587 C C . CYS A 1 73 ? 0.977 0.409 -13.007 1.00 93.62 73 CYS A C 1
ATOM 589 O O . CYS A 1 73 ? 0.698 0.641 -14.185 1.00 93.62 73 CYS A O 1
ATOM 591 N N . LEU A 1 74 ? 0.039 0.312 -12.059 1.00 93.31 74 LEU A N 1
ATOM 592 C CA . LEU A 1 74 ? -1.386 0.486 -12.335 1.00 93.31 74 LEU A CA 1
ATOM 593 C C . LEU A 1 74 ? -1.721 1.924 -12.753 1.00 93.31 74 LEU A C 1
ATOM 595 O O . LEU A 1 74 ? -2.493 2.122 -13.690 1.00 93.31 74 LEU A O 1
ATOM 599 N N . HIS A 1 75 ? -1.124 2.911 -12.088 1.00 94.88 75 HIS A N 1
ATOM 600 C CA . HIS A 1 75 ? -1.254 4.326 -12.422 1.00 94.88 75 HIS A CA 1
ATOM 601 C C . HIS A 1 75 ? -0.781 4.609 -13.855 1.00 94.88 75 HIS A C 1
ATOM 603 O O . HIS A 1 75 ? -1.531 5.165 -14.657 1.00 94.88 75 HIS A O 1
ATOM 609 N N . ASP A 1 76 ? 0.416 4.143 -14.214 1.00 94.94 76 ASP A N 1
ATOM 610 C CA . ASP A 1 76 ? 1.005 4.351 -15.539 1.00 94.94 76 ASP A CA 1
ATOM 611 C C . ASP A 1 76 ? 0.196 3.646 -16.629 1.00 94.94 76 ASP A C 1
ATOM 613 O O . ASP A 1 76 ? -0.019 4.186 -17.718 1.00 94.94 76 ASP A O 1
ATOM 617 N N . TYR A 1 77 ? -0.302 2.445 -16.328 1.00 96.00 77 TYR A N 1
ATOM 618 C CA . TYR A 1 77 ? -1.220 1.734 -17.207 1.00 96.00 77 TYR A CA 1
ATOM 619 C C . TYR A 1 77 ? -2.526 2.512 -17.412 1.00 96.00 77 TYR A C 1
ATOM 621 O O . TYR A 1 77 ? -2.979 2.644 -18.552 1.00 96.00 77 TYR A O 1
ATOM 629 N N . GLY A 1 78 ? -3.105 3.056 -16.337 1.00 96.62 78 GLY A 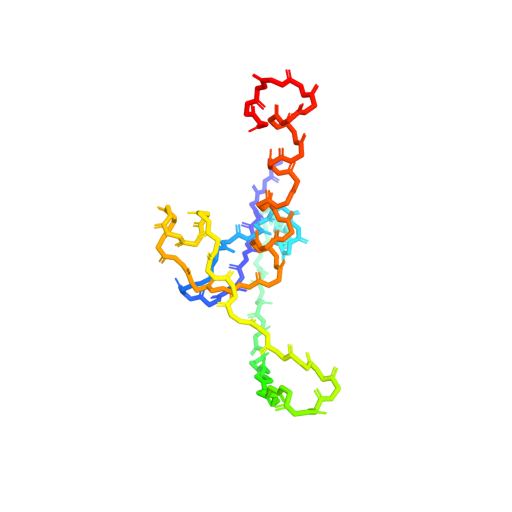N 1
ATOM 630 C CA . GLY A 1 78 ? -4.316 3.875 -16.369 1.00 96.62 78 GLY A CA 1
ATOM 631 C C . GLY A 1 78 ? -4.150 5.119 -17.236 1.00 96.62 78 GLY A C 1
ATOM 632 O O 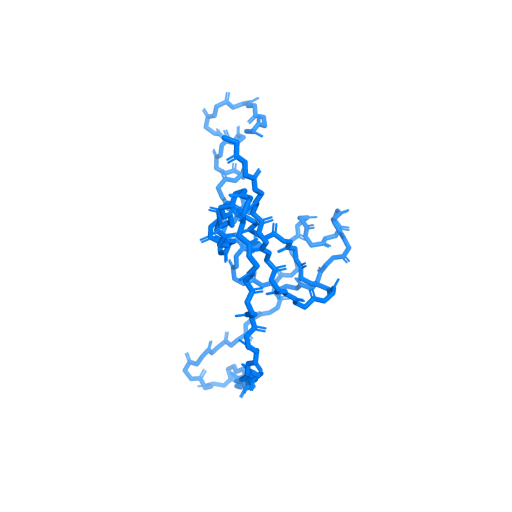. GLY A 1 78 ? -4.937 5.326 -18.159 1.00 96.62 78 GLY A O 1
ATOM 633 N N . ILE A 1 79 ? -3.065 5.873 -17.042 1.00 96.88 79 ILE A N 1
ATOM 634 C CA . ILE A 1 79 ? -2.742 7.034 -17.881 1.00 96.88 79 ILE A CA 1
ATOM 635 C C . ILE A 1 79 ? -2.590 6.614 -19.344 1.00 96.88 79 ILE A C 1
ATOM 637 O O . ILE A 1 79 ? -3.188 7.222 -20.230 1.00 96.88 79 ILE A O 1
ATOM 641 N N . LYS A 1 80 ? -1.833 5.545 -19.619 1.00 97.25 80 LYS A N 1
ATOM 642 C CA . LYS A 1 80 ? -1.577 5.088 -20.992 1.00 97.25 80 LYS A CA 1
ATOM 643 C C . LYS A 1 80 ? -2.843 4.626 -21.715 1.00 97.25 80 LYS A C 1
ATOM 645 O O . LYS A 1 80 ? -2.925 4.757 -22.935 1.00 97.25 80 LYS A O 1
ATOM 650 N N . LYS A 1 81 ? -3.789 4.014 -21.002 1.00 97.44 81 LYS A N 1
ATOM 651 C CA . LYS A 1 81 ? -5.000 3.432 -21.597 1.00 97.44 81 LYS A CA 1
ATOM 652 C C . LYS A 1 81 ? -6.180 4.387 -21.631 1.00 97.44 81 LYS A C 1
ATOM 654 O O . LYS A 1 81 ? -6.900 4.392 -22.623 1.00 97.44 81 LYS A O 1
ATOM 659 N N . CYS A 1 82 ? -6.375 5.158 -20.570 1.00 97.12 82 CYS A N 1
ATOM 660 C CA . CYS A 1 82 ? -7.549 6.004 -20.386 1.00 97.12 82 CYS A CA 1
ATOM 661 C C . CYS A 1 82 ? -7.251 7.488 -20.636 1.00 97.12 82 CYS A C 1
ATOM 663 O O . CYS A 1 82 ? -8.181 8.262 -20.833 1.00 97.12 82 CYS A O 1
ATOM 665 N N . GLY A 1 83 ? -5.977 7.896 -20.641 1.00 96.00 83 GLY A N 1
ATOM 666 C CA . GLY A 1 83 ? -5.579 9.294 -20.829 1.00 96.00 83 GLY A CA 1
ATOM 667 C C . GLY A 1 83 ? -5.857 10.192 -19.620 1.00 96.00 83 GLY A C 1
ATOM 668 O O . GLY A 1 83 ? -5.759 11.410 -19.735 1.00 96.00 83 GLY A O 1
ATOM 669 N N . CYS A 1 84 ? -6.203 9.613 -18.470 1.00 94.00 84 CYS A N 1
ATOM 670 C CA . CYS A 1 84 ? -6.458 10.324 -17.224 1.00 94.00 84 CYS A CA 1
ATOM 671 C C . CYS A 1 84 ? -5.719 9.669 -16.055 1.00 94.00 84 CYS A C 1
ATOM 673 O O . CYS A 1 84 ? -5.349 8.493 -16.106 1.00 94.00 84 CYS A O 1
ATOM 675 N N . GLN A 1 85 ? -5.505 10.456 -15.004 1.00 89.06 85 GLN A N 1
ATOM 676 C CA . GLN A 1 85 ? -5.016 9.941 -13.736 1.00 89.06 85 GLN A CA 1
ATOM 677 C C . GLN A 1 85 ? -6.178 9.242 -12.998 1.00 89.06 85 GLN A C 1
ATOM 679 O O . GLN A 1 85 ? -7.265 9.827 -12.944 1.00 89.06 85 GLN A O 1
ATOM 684 N N . PRO A 1 86 ? -5.977 8.012 -12.489 1.00 79.06 86 PRO A N 1
ATOM 685 C CA . PRO A 1 86 ? -6.958 7.326 -11.652 1.00 79.06 86 PRO A CA 1
ATOM 686 C C . PRO A 1 86 ? -7.165 7.995 -10.290 1.00 79.06 86 PRO A C 1
ATOM 688 O O . PRO A 1 86 ? -6.219 8.652 -9.794 1.00 79.06 86 PRO A O 1
#

Radius of gyration: 16.84 Å; chains: 1; bounding box: 43×28×45 Å

Organism: Nematostella vectensis (NCBI:txid45351)

InterPro domains:
  IPR001873 Epithelial sodium channel [PF00858] (1-85)
  IPR001873 Epithelial sodium channel [PR01078] (2-20)
  IPR001873 Epithelial sodium channel [PR01078] (32-48)
  IPR001873 Epithelial sodium channel [PR01078] (64-75)
  IPR001873 Epithelial sodium channel [PR01078] (75-86)
  IPR001873 Epithelial sodium channel [PTHR11690] (1-86)

Sequence (86 aa):
AGFKVLVHDPREHPMIEETGFALQPGTHTFCSVRMKKYVNLKAPYRTECGENITDFNRYFNVNYTMAICSKQCLHDYGIKKCGCQP

pLDDT: mean 92.63, std 4.4, range [75.56, 97.44]

Secondary structure (DSSP, 8-state):
--EEE----TTS---HHHH-EEE-TT----------------TTSTT-------HHHHHHT----HHHHHHHHHHHHHHHHHSS--